Protein AF-A0A2N4YPS1-F1 (afdb_monomer)

Mean predicted aligned error: 13.09 Å

InterPro domains:
  IPR011050 Pectin lyase fold/virulence factor [SSF51126] (34-121)
  IPR012334 Pectin lyase fold [G3DSA:2.160.20.10] (29-138)

Secondary structure (DSSP, 8-state):
--HHHHHHHHHHHHHHHHHHHHHHHHHHSS-----S-SEE-GGGGT---EEEEE-HHHHHHHHHHHHHHTPEEEPPTT-EEEE-S-EEEES--EEE-TT-EEEESS--EEEET-TT-EEE--EEE-SS------EE----

Organism: Klebsiella variicola (NCBI:txid244366)

Structure (mmCIF, N/CA/C/O backbone):
data_AF-A0A2N4YPS1-F1
#
_entry.id   AF-A0A2N4YPS1-F1
#
loop_
_atom_site.group_PDB
_atom_site.id
_atom_site.type_symbol
_atom_site.label_atom_id
_atom_site.label_alt_id
_atom_site.label_comp_id
_atom_site.label_asym_id
_atom_site.label_entity_id
_atom_site.label_seq_id
_atom_site.pdbx_PDB_ins_code
_atom_site.Cartn_x
_atom_site.Cartn_y
_atom_site.Cartn_z
_atom_site.occupancy
_atom_site.B_iso_or_equiv
_atom_site.auth_seq_id
_atom_site.auth_comp_id
_atom_site.auth_asym_id
_atom_site.auth_atom_id
_atom_site.pdbx_PDB_model_num
ATOM 1 N N . MET A 1 1 ? -12.049 22.404 38.946 1.00 50.12 1 MET A N 1
ATOM 2 C CA . MET A 1 1 ? -11.776 21.922 37.573 1.00 50.12 1 MET A CA 1
ATOM 3 C C . MET A 1 1 ? -10.778 22.885 36.941 1.00 50.12 1 MET A C 1
ATOM 5 O O . MET A 1 1 ? -11.127 24.030 36.695 1.00 50.12 1 MET A O 1
ATOM 9 N N . ASP A 1 2 ? -9.522 22.456 36.838 1.00 50.22 2 ASP A N 1
ATOM 10 C CA . ASP A 1 2 ? -8.338 23.295 36.598 1.00 50.22 2 ASP A CA 1
ATOM 11 C C . ASP A 1 2 ? -8.340 23.952 35.198 1.00 50.22 2 ASP A C 1
ATOM 13 O O . ASP A 1 2 ? -8.538 23.270 34.187 1.00 50.22 2 ASP A O 1
ATOM 17 N N . LEU A 1 3 ? -8.125 25.274 35.137 1.00 48.88 3 LEU A N 1
ATOM 18 C CA . LEU A 1 3 ? -8.085 26.070 33.900 1.00 48.88 3 LEU A CA 1
ATOM 19 C C . LEU A 1 3 ? -7.074 25.507 32.886 1.00 48.88 3 LEU A C 1
ATOM 21 O O . LEU A 1 3 ? -7.326 25.558 31.681 1.00 48.88 3 LEU A O 1
ATOM 25 N N . LYS A 1 4 ? -5.972 24.910 33.360 1.00 46.72 4 LYS A N 1
ATOM 26 C CA . LYS A 1 4 ? -4.931 24.317 32.503 1.00 46.72 4 LYS A CA 1
ATOM 27 C C . LYS A 1 4 ? -5.445 23.138 31.673 1.00 46.72 4 LYS A C 1
ATOM 29 O O . LYS A 1 4 ? -5.113 23.031 30.495 1.00 46.72 4 LYS A O 1
ATOM 34 N N . LYS A 1 5 ? -6.332 22.305 32.234 1.00 44.62 5 LYS A N 1
ATOM 35 C CA . LYS A 1 5 ? -6.941 21.174 31.506 1.00 44.62 5 LYS A CA 1
ATOM 36 C C . LYS A 1 5 ? -7.867 21.647 30.381 1.00 44.62 5 LYS A C 1
ATOM 38 O O . LYS A 1 5 ? -7.902 21.033 29.321 1.00 44.62 5 LYS A O 1
ATOM 43 N N . ARG A 1 6 ? -8.570 22.772 30.570 1.00 48.38 6 ARG A N 1
ATOM 44 C CA . ARG A 1 6 ? -9.430 23.370 29.530 1.00 48.38 6 ARG A CA 1
ATOM 45 C C . ARG A 1 6 ? -8.625 23.963 28.370 1.00 48.38 6 ARG A C 1
ATOM 47 O O . ARG A 1 6 ? -9.078 23.884 27.233 1.00 48.38 6 ARG A O 1
ATOM 54 N N . PHE A 1 7 ? -7.448 24.530 28.640 1.00 45.34 7 PHE A N 1
ATOM 55 C CA . PHE A 1 7 ? -6.554 25.035 27.592 1.00 45.34 7 PHE A CA 1
ATOM 56 C C . PHE A 1 7 ? -5.936 23.906 26.761 1.00 45.34 7 PHE A C 1
ATOM 58 O O . PHE A 1 7 ? -5.925 23.999 25.536 1.00 45.34 7 PHE A O 1
ATOM 65 N N . LEU A 1 8 ? -5.507 22.816 27.406 1.00 46.41 8 LEU A N 1
ATOM 66 C CA . LEU A 1 8 ? -4.960 21.649 26.708 1.00 46.41 8 LEU A CA 1
ATOM 67 C C . LEU A 1 8 ? -6.003 20.967 25.811 1.00 46.41 8 LEU A C 1
ATOM 69 O O . LEU A 1 8 ? -5.695 20.662 24.663 1.00 46.41 8 LEU A O 1
ATOM 73 N N . LEU A 1 9 ? -7.254 20.818 26.271 1.00 45.53 9 LEU A N 1
ATOM 74 C CA . LEU A 1 9 ? -8.328 20.278 25.423 1.00 45.53 9 LEU A CA 1
ATOM 75 C C . LEU A 1 9 ? -8.628 21.167 24.208 1.00 45.53 9 LEU A C 1
ATOM 77 O O . LEU A 1 9 ? -8.875 20.651 23.121 1.00 45.53 9 LEU A O 1
ATOM 81 N N . LYS A 1 10 ? -8.595 22.496 24.368 1.00 43.78 10 LYS A N 1
ATOM 82 C CA . LYS A 1 10 ? -8.825 23.426 23.252 1.00 43.78 10 LYS A CA 1
ATOM 83 C C . LYS A 1 10 ? -7.698 23.387 22.221 1.00 43.78 10 LYS A C 1
ATOM 85 O O . LYS A 1 10 ? -7.986 23.442 21.032 1.00 43.78 10 LYS A O 1
ATOM 90 N N . ALA A 1 11 ? -6.445 23.264 22.660 1.00 44.22 11 ALA A N 1
ATOM 91 C CA . ALA A 1 11 ? -5.300 23.138 21.760 1.00 44.22 11 ALA A CA 1
ATOM 92 C C . ALA A 1 11 ? -5.319 21.808 20.986 1.00 44.22 11 ALA A C 1
ATOM 94 O O . ALA A 1 11 ? -5.060 21.797 19.784 1.00 44.22 11 ALA A O 1
ATOM 95 N N . LEU A 1 12 ? -5.699 20.705 21.644 1.00 41.88 12 LEU A N 1
ATOM 96 C CA . LEU A 1 12 ? -5.837 19.399 20.994 1.00 41.88 12 LEU A CA 1
ATOM 97 C C . LEU A 1 12 ? -6.964 19.403 19.949 1.00 41.88 12 LEU A C 1
ATOM 99 O O . LEU A 1 12 ? -6.768 18.954 18.822 1.00 41.88 12 LEU A O 1
ATOM 103 N N . ALA A 1 13 ? -8.122 19.970 20.302 1.00 48.22 13 ALA A N 1
ATOM 104 C CA . ALA A 1 13 ? -9.257 20.093 19.391 1.00 48.22 13 ALA A CA 1
ATOM 105 C C . ALA A 1 13 ? -8.947 21.016 18.202 1.00 48.22 13 ALA A C 1
ATOM 107 O O . ALA A 1 13 ? -9.330 20.712 17.077 1.00 48.22 13 ALA A O 1
ATOM 108 N N . ALA A 1 14 ? -8.210 22.110 18.421 1.00 46.12 14 ALA A N 1
ATOM 109 C CA . ALA A 1 14 ? -7.786 23.001 17.345 1.00 46.12 14 ALA A CA 1
ATOM 110 C C . ALA A 1 14 ? -6.846 22.298 16.350 1.00 46.12 14 ALA A C 1
ATOM 112 O O . ALA A 1 14 ? -7.042 22.436 15.147 1.00 46.12 14 ALA A O 1
ATOM 113 N N . ASN A 1 15 ? -5.893 21.487 16.823 1.00 44.66 15 ASN A N 1
ATOM 114 C CA . ASN A 1 15 ? -5.037 20.683 15.939 1.00 44.66 15 ASN A CA 1
ATOM 115 C C . ASN A 1 15 ? -5.832 19.642 15.136 1.00 44.66 15 ASN A C 1
ATOM 117 O O . ASN A 1 15 ? -5.543 19.423 13.960 1.00 44.66 15 ASN A O 1
ATOM 121 N N . LEU A 1 16 ? -6.854 19.033 15.743 1.00 41.84 16 LEU A N 1
ATOM 122 C CA . LEU A 1 16 ? -7.710 18.062 15.063 1.00 41.84 16 LEU A CA 1
ATOM 123 C C . LEU A 1 16 ? -8.549 18.721 13.950 1.00 41.84 16 LEU A C 1
ATOM 125 O O . LEU A 1 16 ? -8.630 18.198 12.843 1.00 41.84 16 LEU A O 1
ATOM 129 N N . ILE A 1 17 ? -9.098 19.912 14.210 1.00 50.69 17 ILE A N 1
ATOM 130 C CA . ILE A 1 17 ? -9.902 20.677 13.239 1.00 50.69 17 ILE A CA 1
ATOM 131 C C . ILE A 1 17 ? -9.034 21.213 12.090 1.00 50.69 17 ILE A C 1
ATOM 133 O O . ILE A 1 17 ? -9.461 21.217 10.934 1.00 50.69 17 ILE A O 1
ATOM 137 N N . VAL A 1 18 ? -7.802 21.645 12.384 1.00 46.41 18 VAL A N 1
ATOM 138 C CA . VAL A 1 18 ? -6.850 22.105 11.360 1.00 46.41 18 VAL A CA 1
ATOM 139 C C . VAL A 1 18 ? -6.461 20.957 10.426 1.00 46.41 18 VAL A C 1
ATOM 141 O O . VAL A 1 18 ? -6.378 21.181 9.220 1.00 46.41 18 VAL A O 1
ATOM 144 N N . SER A 1 19 ? -6.318 19.731 10.946 1.00 53.62 19 SER A N 1
ATOM 145 C CA . SER A 1 19 ? -6.095 18.532 10.128 1.00 53.62 19 SER A CA 1
ATOM 146 C C . SER A 1 19 ? -7.243 18.299 9.144 1.00 53.62 19 SER A C 1
ATOM 148 O O . SER A 1 19 ? -6.998 18.192 7.947 1.00 53.62 19 SER A O 1
ATOM 150 N N . GLU A 1 20 ? -8.501 18.323 9.600 1.00 47.56 20 GLU A N 1
ATOM 151 C CA . GLU A 1 20 ? -9.662 18.107 8.722 1.00 47.56 20 GLU A CA 1
ATOM 152 C C . GLU A 1 20 ? -9.803 19.170 7.625 1.00 47.56 20 GLU A C 1
ATOM 154 O O . GLU A 1 20 ? -10.141 18.843 6.486 1.00 47.56 20 GLU A O 1
ATOM 159 N N . ALA A 1 21 ? -9.559 20.444 7.944 1.00 49.22 21 ALA A N 1
ATOM 160 C CA . ALA A 1 21 ? -9.675 21.537 6.980 1.00 49.22 21 ALA A CA 1
ATOM 161 C C . ALA A 1 21 ? -8.553 21.508 5.927 1.00 49.22 21 ALA A C 1
ATOM 163 O O . ALA A 1 21 ? -8.819 21.695 4.738 1.00 49.22 21 ALA A O 1
ATOM 164 N N . LEU A 1 22 ? -7.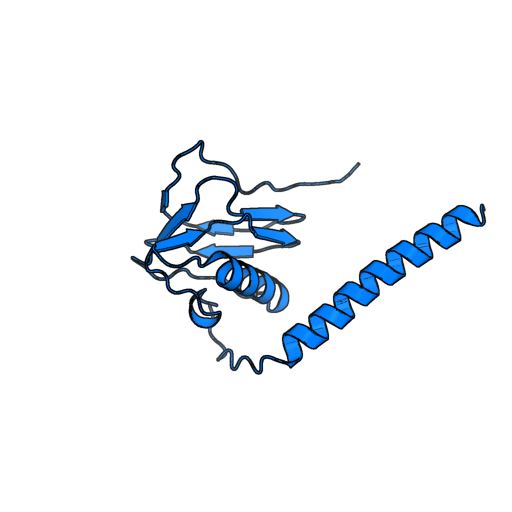313 21.215 6.340 1.00 49.88 22 LEU A N 1
ATOM 165 C CA . LEU A 1 22 ? -6.202 20.968 5.415 1.00 49.88 22 LEU A CA 1
ATOM 166 C C . LEU A 1 22 ? -6.468 19.739 4.540 1.00 49.88 22 LEU A C 1
ATOM 168 O O . LEU A 1 22 ? -6.207 19.789 3.340 1.00 49.88 22 LEU A O 1
ATOM 172 N N . PHE A 1 23 ? -7.051 18.678 5.105 1.00 49.34 23 PHE A N 1
ATOM 173 C CA . PHE A 1 23 ? -7.400 17.470 4.360 1.00 49.34 23 PHE A CA 1
ATOM 174 C C . PHE A 1 23 ? -8.492 17.732 3.320 1.00 49.34 23 PHE A C 1
ATOM 176 O O . PHE A 1 23 ? -8.359 17.321 2.172 1.00 49.34 23 PHE A O 1
ATOM 183 N N . LYS A 1 24 ? -9.545 18.477 3.681 1.00 44.09 24 LYS A N 1
ATOM 184 C CA . LYS A 1 24 ? -10.606 18.872 2.741 1.00 44.09 24 LYS A CA 1
ATOM 185 C C . LYS A 1 24 ? -10.062 19.718 1.590 1.00 44.09 24 LYS A C 1
ATOM 187 O O . LYS A 1 24 ? -10.438 19.477 0.450 1.00 44.09 24 LYS A O 1
ATOM 192 N N . ASN A 1 25 ? -9.143 20.644 1.862 1.00 43.56 25 ASN A N 1
ATOM 193 C CA . ASN A 1 25 ? -8.531 21.474 0.819 1.00 43.56 25 ASN A CA 1
ATOM 194 C C . ASN A 1 25 ? -7.553 20.697 -0.082 1.00 43.56 25 ASN A C 1
ATOM 196 O O . ASN A 1 25 ? -7.473 20.995 -1.275 1.00 43.56 25 ASN A O 1
ATOM 200 N N . LEU A 1 26 ? -6.862 19.677 0.445 1.00 44.44 26 LEU A N 1
ATOM 201 C CA . LEU A 1 26 ? -6.065 18.755 -0.374 1.00 44.44 26 LEU A CA 1
ATOM 202 C C . LEU A 1 26 ? -6.955 17.906 -1.292 1.00 44.44 26 LEU A C 1
ATOM 204 O O . LEU A 1 26 ? -6.651 17.754 -2.471 1.00 44.44 26 LEU A O 1
ATOM 208 N N . VAL A 1 27 ? -8.072 17.398 -0.765 1.00 44.50 27 VAL A N 1
ATOM 209 C CA . VAL A 1 27 ? -9.027 16.559 -1.508 1.00 44.50 27 VAL A CA 1
ATOM 210 C C . VAL A 1 27 ? -9.774 17.354 -2.586 1.00 44.50 27 VAL A C 1
ATOM 212 O O . VAL A 1 27 ? -10.131 16.788 -3.611 1.00 44.50 27 VAL A O 1
ATOM 215 N N . TRP A 1 28 ? -9.982 18.662 -2.405 1.00 37.03 28 TRP A N 1
ATOM 216 C CA . TRP A 1 28 ? -10.720 19.488 -3.371 1.00 37.03 28 TRP A CA 1
ATOM 217 C C . TRP A 1 28 ? -9.861 20.051 -4.514 1.00 37.03 28 TRP A C 1
ATOM 219 O O . TRP A 1 28 ? -10.399 20.418 -5.552 1.00 37.03 28 TRP A O 1
ATOM 229 N N . SER A 1 29 ? -8.530 20.080 -4.367 1.00 38.88 29 SER A N 1
ATOM 230 C CA . SER A 1 29 ? -7.617 20.503 -5.450 1.00 38.88 29 SER A CA 1
ATOM 231 C C . SER A 1 29 ? -7.292 19.392 -6.452 1.00 38.88 29 SER A C 1
ATOM 233 O O . SER A 1 29 ? -6.635 19.643 -7.460 1.00 38.88 29 SER A O 1
ATOM 235 N N . ALA A 1 30 ? -7.748 18.169 -6.195 1.00 42.62 30 ALA A N 1
ATOM 236 C CA . ALA A 1 30 ? -7.655 17.072 -7.136 1.00 42.62 30 ALA A CA 1
ATOM 237 C C . ALA A 1 30 ? -9.081 16.615 -7.452 1.00 42.62 30 ALA A C 1
ATOM 239 O O . ALA A 1 30 ? -9.655 15.819 -6.714 1.00 42.62 30 ALA A O 1
ATOM 240 N N . GLU A 1 31 ? -9.670 17.139 -8.532 1.00 37.16 31 GLU A N 1
ATOM 241 C CA . GLU A 1 31 ? -10.861 16.560 -9.168 1.00 37.16 31 GLU A CA 1
ATOM 242 C C . GLU A 1 31 ? -10.510 15.151 -9.669 1.00 37.16 31 GLU A C 1
ATOM 244 O O . GLU A 1 31 ? -10.251 14.893 -10.843 1.00 37.16 31 GLU A O 1
ATOM 249 N N . PHE A 1 32 ? -10.435 14.222 -8.725 1.00 43.34 32 PHE A N 1
ATOM 250 C CA . PHE A 1 32 ? -10.258 12.810 -8.957 1.00 43.34 32 PHE A CA 1
ATOM 251 C C . PHE A 1 32 ? -11.597 12.289 -9.466 1.00 43.34 32 PHE A C 1
ATOM 253 O O . PHE A 1 32 ? -12.509 11.995 -8.692 1.00 43.34 32 PHE A O 1
ATOM 260 N N . SER A 1 33 ? -11.731 12.192 -10.788 1.00 39.00 33 SER A N 1
ATOM 261 C CA . SER A 1 33 ? -12.775 11.387 -11.419 1.00 39.00 33 SER A CA 1
ATOM 262 C C . SER A 1 33 ? -12.469 9.912 -11.146 1.00 39.00 33 SER A C 1
ATOM 264 O O . SER A 1 33 ? -11.966 9.179 -11.994 1.00 39.00 33 SER A O 1
ATOM 266 N N . VAL A 1 34 ? -12.702 9.476 -9.909 1.00 50.69 34 VAL A N 1
ATOM 267 C CA . VAL A 1 34 ? -12.755 8.054 -9.591 1.00 50.69 34 VAL A CA 1
ATOM 268 C C . VAL A 1 34 ? -14.100 7.586 -10.127 1.00 50.69 34 VAL A C 1
ATOM 270 O O . VAL A 1 34 ? -15.125 7.744 -9.466 1.00 50.69 34 VAL A O 1
ATOM 273 N N . GLU A 1 35 ? -14.110 7.067 -11.358 1.00 47.56 35 GLU A N 1
ATOM 274 C CA . GLU A 1 35 ? -15.209 6.231 -11.857 1.00 47.56 35 GLU A CA 1
ATOM 275 C C . GLU A 1 35 ? -15.656 5.285 -10.734 1.00 47.56 35 GLU A C 1
ATOM 277 O O . GLU A 1 35 ? -14.799 4.796 -9.995 1.00 47.56 35 GLU A O 1
ATOM 282 N N . ASP A 1 36 ? -16.961 5.019 -10.583 1.00 52.53 36 ASP A N 1
ATOM 283 C CA . ASP A 1 36 ? -17.502 4.170 -9.509 1.00 52.53 36 ASP A CA 1
ATOM 284 C C . ASP A 1 36 ? -17.093 2.696 -9.689 1.00 52.53 36 ASP A C 1
ATOM 286 O O . ASP A 1 36 ? -17.866 1.806 -10.037 1.00 52.53 36 ASP A O 1
ATOM 290 N N . ARG A 1 37 ? -15.806 2.439 -9.488 1.00 60.69 37 ARG A N 1
ATOM 291 C CA . ARG A 1 37 ? -15.165 1.143 -9.546 1.00 60.69 37 ARG A CA 1
ATOM 292 C C . ARG A 1 37 ? -15.315 0.497 -8.176 1.00 60.69 37 ARG A C 1
ATOM 294 O O . ARG A 1 37 ? -15.317 1.141 -7.120 1.00 60.69 37 ARG A O 1
ATOM 301 N N . THR A 1 38 ? -15.431 -0.825 -8.181 1.00 78.81 38 THR A N 1
ATOM 302 C CA . THR A 1 38 ? -15.457 -1.634 -6.954 1.00 78.81 38 THR A CA 1
ATOM 303 C C . THR A 1 38 ? -14.125 -1.559 -6.192 1.00 78.81 38 THR A C 1
ATOM 305 O O . THR A 1 38 ? -14.095 -1.787 -4.981 1.00 78.81 38 THR A O 1
ATOM 308 N N . TYR A 1 39 ? -13.039 -1.214 -6.892 1.00 88.00 39 TYR A N 1
ATOM 309 C CA . TYR A 1 39 ? -11.678 -1.157 -6.371 1.00 88.00 39 TYR A CA 1
ATOM 310 C C . TYR A 1 39 ? -10.989 0.155 -6.740 1.00 88.00 39 TYR A C 1
ATOM 312 O O . TYR A 1 39 ? -11.202 0.673 -7.835 1.00 88.00 39 TYR A O 1
ATOM 320 N N . LEU A 1 40 ? -10.124 0.621 -5.842 1.00 93.62 40 LEU A N 1
ATOM 321 C CA . LEU A 1 40 ? -9.106 1.633 -6.109 1.00 93.62 40 LEU A CA 1
ATOM 322 C C . LEU A 1 40 ? -7.784 0.946 -6.454 1.00 93.62 40 LEU A C 1
ATOM 324 O O . LEU A 1 40 ? -7.435 -0.059 -5.823 1.00 93.62 40 LEU A O 1
ATOM 328 N N . TYR A 1 41 ? -7.044 1.498 -7.409 1.00 94.19 41 TYR A N 1
ATOM 329 C CA . TYR A 1 41 ? -5.713 1.022 -7.776 1.00 94.19 41 TYR A CA 1
ATOM 330 C C . TYR A 1 41 ? -4.661 2.073 -7.407 1.00 94.19 41 TYR A C 1
ATOM 332 O O . TYR A 1 41 ? -4.918 3.262 -7.591 1.00 94.19 41 TYR A O 1
ATOM 340 N N . PRO A 1 42 ? -3.468 1.691 -6.915 1.00 95.00 42 PRO A N 1
ATOM 341 C CA . PRO A 1 42 ? -2.3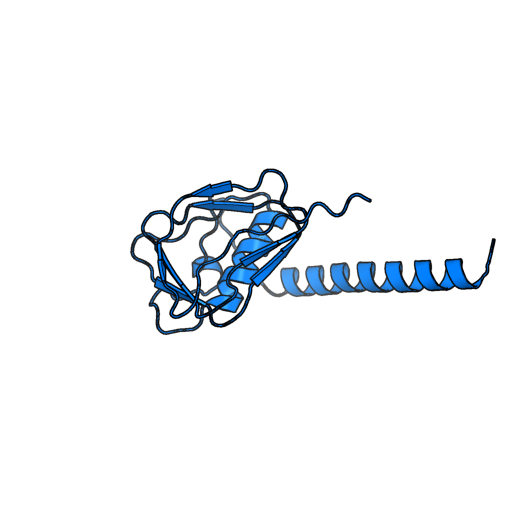87 2.646 -6.650 1.00 95.00 42 PRO A CA 1
ATOM 342 C C . PRO A 1 42 ? -2.030 3.531 -7.856 1.00 95.00 42 PRO A C 1
ATOM 344 O O . PRO A 1 42 ? -1.641 4.686 -7.696 1.00 95.00 42 PRO A O 1
ATOM 347 N N . GLU A 1 43 ? -2.174 3.003 -9.070 1.00 94.50 43 GLU A N 1
ATOM 348 C CA . GLU A 1 43 ? -1.919 3.701 -10.331 1.00 94.50 43 GLU A CA 1
ATOM 349 C C . GLU A 1 43 ? -2.872 4.869 -10.571 1.00 94.50 43 GLU A C 1
ATOM 351 O O . GLU A 1 43 ? -2.453 5.861 -11.166 1.00 94.50 43 GLU A O 1
ATOM 356 N N . ASP A 1 44 ? -4.111 4.787 -10.070 1.00 91.81 44 ASP A N 1
ATOM 357 C CA . ASP A 1 44 ? -5.055 5.906 -10.130 1.00 91.81 44 ASP A CA 1
ATOM 358 C C . ASP A 1 44 ? -4.454 7.125 -9.394 1.00 91.81 44 ASP A C 1
ATOM 360 O O . ASP A 1 44 ? -4.670 8.260 -9.798 1.00 91.81 44 ASP A O 1
ATOM 364 N N . PHE A 1 45 ? -3.598 6.887 -8.391 1.00 93.44 45 PHE A N 1
ATOM 365 C CA . PHE A 1 45 ? -2.902 7.889 -7.572 1.00 93.44 45 PHE A CA 1
ATOM 366 C C . PHE A 1 45 ? -1.477 8.196 -8.049 1.00 93.44 45 PHE A C 1
ATOM 368 O O . PHE A 1 45 ? -0.711 8.870 -7.362 1.00 93.44 45 PHE A O 1
ATOM 375 N N . GLY A 1 46 ? -1.101 7.720 -9.238 1.00 93.00 46 GLY A N 1
ATOM 376 C CA . GLY A 1 46 ? 0.180 8.030 -9.870 1.00 93.00 46 GLY A CA 1
ATOM 377 C C . GLY A 1 46 ? 1.306 7.031 -9.606 1.00 93.00 46 GLY A C 1
ATOM 378 O O . GLY A 1 46 ? 2.423 7.271 -10.084 1.00 93.00 46 GLY A O 1
ATOM 379 N N . ALA A 1 47 ? 1.035 5.911 -8.921 1.00 94.81 47 ALA A N 1
ATOM 380 C CA . ALA A 1 47 ? 2.010 4.834 -8.765 1.00 94.81 47 ALA A CA 1
ATOM 381 C C . ALA A 1 47 ? 2.430 4.288 -10.137 1.00 94.81 47 ALA A C 1
ATOM 383 O O . ALA A 1 47 ? 1.627 4.170 -11.065 1.00 94.81 47 ALA A O 1
ATOM 384 N N . LYS A 1 48 ? 3.712 3.964 -10.278 1.00 96.50 48 LYS A N 1
ATOM 385 C CA . LYS A 1 48 ? 4.309 3.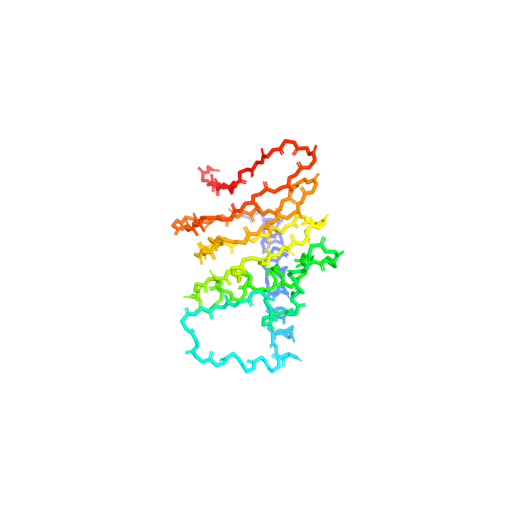453 -11.512 1.00 96.50 48 LYS A CA 1
ATOM 386 C C . LYS A 1 48 ? 4.346 1.936 -11.542 1.00 96.50 48 LYS A C 1
ATOM 388 O O . LYS A 1 48 ? 4.266 1.372 -12.631 1.00 96.50 48 LYS A O 1
ATOM 393 N N . GLY A 1 49 ? 4.503 1.277 -10.392 1.00 94.88 49 GLY A N 1
ATOM 394 C CA . GLY A 1 49 ? 4.461 -0.184 -10.312 1.00 94.88 49 GLY A CA 1
ATOM 395 C C . GLY A 1 49 ? 5.570 -0.870 -11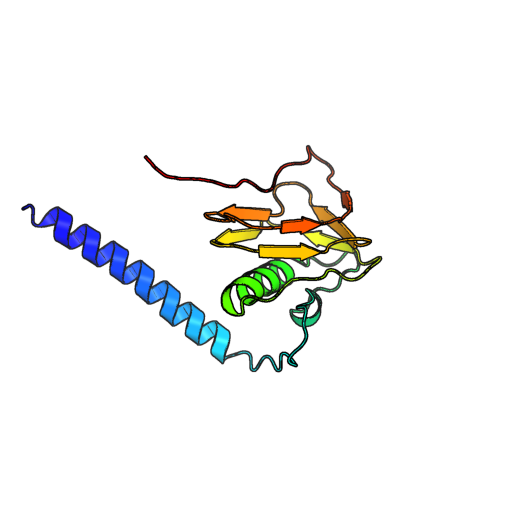.121 1.00 94.88 49 GLY A C 1
ATOM 396 O O . GLY A 1 49 ? 5.400 -2.003 -11.575 1.00 94.88 49 GLY A O 1
ATOM 397 N N . ASN A 1 50 ? 6.707 -0.196 -11.325 1.00 95.94 50 ASN A N 1
ATOM 398 C CA . ASN A 1 50 ? 7.834 -0.688 -12.127 1.00 95.94 50 ASN A CA 1
ATOM 399 C C . ASN A 1 50 ? 9.036 -1.182 -11.296 1.00 95.94 50 ASN A C 1
ATOM 401 O O . ASN A 1 50 ? 9.973 -1.759 -11.845 1.00 95.94 50 ASN A O 1
ATOM 405 N N . GLY A 1 51 ? 9.015 -0.978 -9.979 1.00 91.94 51 GLY A N 1
ATOM 406 C CA . GLY A 1 51 ? 10.033 -1.408 -9.022 1.00 91.94 51 GLY A CA 1
ATOM 407 C C . GLY A 1 51 ? 11.276 -0.522 -8.990 1.00 91.94 51 GLY A C 1
ATOM 408 O O . GLY A 1 51 ? 12.254 -0.889 -8.343 1.00 91.94 51 GLY A O 1
ATOM 409 N N . LEU A 1 52 ? 11.247 0.612 -9.694 1.00 92.81 52 LEU A N 1
ATOM 410 C CA . LEU A 1 52 ? 12.367 1.543 -9.851 1.00 92.81 52 LEU A CA 1
ATOM 411 C C . LEU A 1 52 ? 12.031 2.932 -9.306 1.00 92.81 52 LEU A C 1
ATOM 413 O O . LEU A 1 52 ? 12.854 3.554 -8.634 1.00 92.81 52 LEU A O 1
ATOM 417 N N . ILE A 1 53 ? 10.829 3.420 -9.615 1.00 94.06 53 ILE A N 1
ATOM 418 C CA . ILE A 1 53 ? 10.330 4.716 -9.159 1.00 94.06 53 ILE A CA 1
ATOM 419 C C . ILE A 1 53 ? 9.661 4.528 -7.801 1.00 94.06 53 ILE A C 1
ATOM 421 O O . ILE A 1 53 ? 8.981 3.533 -7.578 1.00 94.06 53 ILE A O 1
ATOM 425 N N . ASP A 1 54 ? 9.902 5.472 -6.892 1.00 93.81 54 ASP A N 1
ATOM 426 C CA . ASP A 1 54 ? 9.315 5.449 -5.555 1.00 93.81 54 ASP A CA 1
ATOM 427 C C . ASP A 1 54 ? 7.807 5.731 -5.621 1.00 93.81 54 ASP A C 1
ATOM 429 O O . ASP A 1 54 ? 7.383 6.818 -6.010 1.00 93.81 54 ASP A O 1
ATOM 433 N N . ASP A 1 55 ? 7.019 4.739 -5.219 1.00 95.56 55 ASP A N 1
ATOM 434 C CA . ASP A 1 55 ? 5.558 4.729 -5.227 1.00 95.56 55 ASP A CA 1
ATOM 435 C C . ASP A 1 55 ? 4.965 5.060 -3.846 1.00 95.56 55 ASP A C 1
ATOM 437 O O . ASP A 1 55 ? 3.746 5.021 -3.674 1.00 95.56 55 ASP A O 1
ATOM 441 N N . SER A 1 56 ? 5.804 5.392 -2.853 1.00 92.06 56 SER A N 1
ATOM 442 C CA . SER A 1 56 ? 5.376 5.588 -1.456 1.00 92.06 56 SER A CA 1
ATOM 443 C C . SER A 1 56 ? 4.221 6.587 -1.312 1.00 92.06 56 SER A C 1
ATOM 445 O O . SER A 1 56 ? 3.247 6.300 -0.620 1.00 92.06 56 SER A O 1
ATOM 447 N N . ALA A 1 57 ? 4.302 7.744 -1.980 1.00 92.31 57 ALA A N 1
ATOM 448 C CA . ALA A 1 57 ? 3.284 8.794 -1.877 1.00 92.31 57 ALA A CA 1
ATOM 449 C C . ALA A 1 57 ? 1.945 8.366 -2.503 1.00 92.31 57 ALA A C 1
ATOM 451 O O . ALA A 1 57 ? 0.908 8.436 -1.849 1.00 92.31 57 ALA A O 1
ATOM 452 N N . ALA A 1 58 ? 1.987 7.831 -3.726 1.00 94.19 58 ALA A N 1
ATOM 453 C CA . ALA A 1 58 ? 0.799 7.362 -4.434 1.00 94.19 58 ALA A CA 1
ATOM 454 C C . ALA A 1 58 ? 0.078 6.234 -3.677 1.00 94.19 58 ALA A C 1
ATOM 456 O O . ALA A 1 58 ? -1.148 6.222 -3.575 1.00 94.19 58 ALA A O 1
ATOM 457 N N . LEU A 1 59 ? 0.836 5.300 -3.094 1.00 93.38 59 LEU A N 1
ATOM 458 C CA . LEU A 1 59 ? 0.276 4.233 -2.267 1.00 93.38 59 LEU A CA 1
ATOM 459 C C . LEU A 1 59 ? -0.361 4.763 -0.983 1.00 93.38 59 LEU A C 1
ATOM 461 O O . LEU A 1 59 ? -1.441 4.304 -0.609 1.00 93.38 59 LEU A O 1
ATOM 465 N N . ALA A 1 60 ? 0.274 5.733 -0.322 1.00 91.81 60 ALA A N 1
ATOM 466 C CA . ALA A 1 60 ? -0.281 6.353 0.874 1.00 91.81 60 ALA A CA 1
ATOM 467 C C . ALA A 1 60 ? -1.616 7.049 0.575 1.00 91.81 60 ALA A C 1
ATOM 469 O O . ALA A 1 60 ? -2.582 6.875 1.319 1.00 91.81 60 ALA A O 1
ATOM 470 N N . ASP A 1 61 ? -1.697 7.780 -0.534 1.00 91.62 61 ASP A N 1
ATOM 471 C CA . ASP A 1 61 ? -2.916 8.484 -0.932 1.00 91.62 61 ASP A CA 1
ATOM 472 C C . ASP A 1 61 ? -4.023 7.511 -1.346 1.00 91.62 61 ASP A C 1
ATOM 474 O O . ASP A 1 61 ? -5.157 7.645 -0.883 1.00 91.62 61 ASP A O 1
ATOM 478 N N . CYS A 1 62 ? -3.684 6.456 -2.094 1.00 94.12 62 CYS A N 1
ATOM 479 C CA . CYS A 1 62 ? -4.612 5.379 -2.442 1.00 94.12 62 CYS A CA 1
ATOM 480 C C . CYS A 1 62 ? -5.251 4.746 -1.196 1.00 94.12 62 CYS A C 1
ATOM 482 O O . CYS A 1 62 ? -6.475 4.609 -1.104 1.00 94.12 62 CYS A O 1
ATOM 484 N N . LEU A 1 63 ? -4.433 4.404 -0.196 1.00 91.38 63 LEU A N 1
ATOM 485 C CA . LEU A 1 63 ? -4.901 3.796 1.050 1.00 91.38 63 LEU A CA 1
ATOM 486 C C . LEU A 1 63 ? -5.768 4.764 1.867 1.00 91.38 63 LEU A C 1
ATOM 488 O O . LEU A 1 63 ? -6.831 4.366 2.346 1.00 91.38 63 LEU A O 1
ATOM 492 N N . ARG A 1 64 ? -5.381 6.040 1.980 1.00 90.38 64 ARG A N 1
ATOM 493 C CA . ARG A 1 64 ? -6.178 7.063 2.685 1.00 90.38 64 ARG A CA 1
ATOM 494 C C . ARG A 1 64 ? -7.539 7.278 2.030 1.00 90.38 64 ARG A C 1
ATOM 496 O O . ARG A 1 64 ? -8.555 7.303 2.722 1.00 90.38 64 ARG A O 1
ATOM 503 N N . VAL A 1 65 ? -7.582 7.376 0.704 1.00 89.38 65 VAL A N 1
ATOM 504 C CA . VAL A 1 65 ? -8.842 7.533 -0.034 1.00 89.38 65 VAL A CA 1
ATOM 505 C C . VAL A 1 65 ? -9.709 6.280 0.081 1.00 89.38 65 VAL A C 1
ATOM 507 O O . VAL A 1 65 ? -10.927 6.396 0.220 1.00 89.38 65 VAL A O 1
ATOM 510 N N . SER A 1 66 ? -9.108 5.087 0.136 1.00 90.44 66 SER A N 1
ATOM 511 C CA . SER A 1 66 ? -9.853 3.843 0.366 1.00 90.44 66 SER A CA 1
ATOM 512 C C . SER A 1 66 ? -10.617 3.842 1.692 1.00 90.44 66 SER A C 1
ATOM 514 O O . SER A 1 66 ? -11.774 3.422 1.723 1.00 90.44 66 SER A O 1
ATOM 516 N N . ILE A 1 67 ? -10.019 4.395 2.754 1.00 86.62 67 ILE A N 1
ATOM 517 C CA . ILE A 1 67 ? -10.654 4.542 4.069 1.00 86.62 67 ILE A CA 1
ATOM 518 C C . ILE A 1 67 ? -11.815 5.536 3.979 1.00 86.62 67 ILE A C 1
ATOM 520 O O . ILE A 1 67 ? -12.935 5.216 4.381 1.00 86.62 67 ILE A O 1
ATOM 524 N N . LEU A 1 68 ? -11.572 6.717 3.401 1.00 86.50 68 LEU A N 1
ATOM 525 C CA . LEU A 1 68 ? -12.579 7.777 3.277 1.00 86.50 68 LEU A CA 1
ATOM 526 C C . LEU A 1 68 ? -13.802 7.330 2.473 1.00 86.50 68 LEU A C 1
ATOM 528 O O . LEU A 1 68 ? -14.940 7.587 2.864 1.00 86.50 68 LEU A O 1
ATOM 532 N N . MET A 1 69 ? -13.570 6.633 1.363 1.00 87.06 69 MET A N 1
ATOM 533 C CA . MET A 1 69 ? -14.625 6.176 0.459 1.00 87.06 69 MET A CA 1
ATOM 534 C C . MET A 1 69 ? -15.169 4.789 0.818 1.00 87.06 69 MET A C 1
ATOM 536 O O . MET A 1 69 ? -16.088 4.306 0.157 1.00 87.06 69 MET A O 1
ATOM 540 N N . LYS A 1 70 ? -14.606 4.128 1.839 1.00 86.75 70 LYS A N 1
ATOM 541 C CA . LYS A 1 70 ? -14.906 2.735 2.216 1.00 86.75 70 LYS A CA 1
ATOM 542 C C . LYS A 1 70 ? -14.774 1.762 1.035 1.00 86.75 70 LYS A C 1
ATOM 544 O O . LYS A 1 70 ? -15.572 0.835 0.877 1.00 86.75 70 LYS A O 1
ATOM 549 N N . LYS A 1 71 ? -13.771 1.983 0.184 1.00 89.44 71 LYS A N 1
ATOM 550 C CA . LYS A 1 71 ? -13.483 1.172 -1.008 1.00 89.44 71 LYS A CA 1
ATOM 551 C C . LYS A 1 71 ? -12.370 0.166 -0.717 1.00 89.44 71 LYS A C 1
ATOM 553 O O . LYS A 1 71 ? -11.561 0.347 0.187 1.00 89.44 71 LYS A O 1
ATOM 558 N N . LYS A 1 72 ? -12.328 -0.914 -1.499 1.00 90.94 72 LYS A N 1
ATOM 559 C CA . LYS A 1 72 ? -11.237 -1.897 -1.446 1.00 90.94 72 LYS A CA 1
ATOM 560 C C . LYS A 1 72 ? -10.089 -1.436 -2.344 1.00 90.94 72 LYS A C 1
ATOM 562 O O . LYS A 1 72 ? -10.342 -0.875 -3.405 1.00 90.94 72 LYS A O 1
ATOM 567 N N . VAL A 1 73 ? -8.851 -1.724 -1.964 1.00 92.69 73 VAL A N 1
ATOM 568 C CA . VAL A 1 73 ? -7.667 -1.477 -2.799 1.00 92.69 73 VAL A CA 1
ATOM 569 C C . VAL A 1 73 ? -7.260 -2.766 -3.500 1.00 92.69 73 VAL A C 1
ATOM 571 O O . VAL A 1 73 ? -7.238 -3.835 -2.883 1.00 92.69 73 VAL A O 1
ATOM 574 N N . ARG A 1 74 ? -6.919 -2.680 -4.785 1.00 93.62 74 ARG A N 1
ATOM 575 C CA . ARG A 1 74 ? -6.346 -3.788 -5.550 1.00 93.62 74 ARG A CA 1
ATOM 576 C C . ARG A 1 74 ? -5.026 -3.360 -6.175 1.00 93.62 74 ARG A C 1
ATOM 578 O O . ARG A 1 74 ? -4.971 -2.363 -6.881 1.00 93.62 74 ARG A O 1
ATOM 585 N N . PHE A 1 75 ? -3.975 -4.135 -5.942 1.00 92.69 75 PHE A N 1
ATOM 586 C CA . PHE A 1 75 ? -2.700 -3.940 -6.623 1.00 92.69 75 PHE A CA 1
ATOM 587 C C . PHE A 1 75 ? -2.747 -4.689 -7.950 1.00 92.69 75 PHE A C 1
ATOM 589 O O . PHE A 1 75 ? -3.346 -5.767 -8.052 1.00 92.69 75 PHE A O 1
ATOM 596 N N . LYS A 1 76 ? -2.120 -4.121 -8.976 1.00 93.88 76 LYS A N 1
ATOM 597 C CA . LYS A 1 76 ? -2.076 -4.742 -10.294 1.00 93.88 76 LYS A CA 1
ATOM 598 C C . LYS A 1 76 ? -1.164 -5.971 -10.273 1.00 93.88 76 LYS A C 1
ATOM 600 O O . LYS A 1 76 ? -0.056 -5.940 -9.741 1.00 93.88 76 LYS A O 1
ATOM 605 N N . GLU A 1 77 ? -1.622 -7.060 -10.879 1.00 90.81 77 GLU A N 1
ATOM 606 C CA . GLU A 1 77 ? -0.827 -8.283 -11.003 1.00 90.81 77 GLU A CA 1
ATOM 607 C C . GLU A 1 77 ? 0.469 -8.013 -11.784 1.00 90.81 77 GLU A C 1
ATOM 609 O O . GLU A 1 77 ? 0.489 -7.256 -12.756 1.00 90.81 77 GLU A O 1
ATOM 614 N N . SER A 1 78 ? 1.565 -8.637 -11.353 1.00 91.75 78 SER A N 1
ATOM 615 C CA . SER A 1 78 ? 2.934 -8.451 -11.857 1.00 91.75 78 SER A CA 1
ATOM 616 C C . SER A 1 78 ? 3.555 -7.063 -11.644 1.00 91.75 78 SER A C 1
ATOM 618 O O . SER A 1 78 ? 4.730 -6.880 -11.975 1.00 91.75 78 SER A O 1
ATOM 620 N N . ALA A 1 79 ? 2.828 -6.097 -11.072 1.00 94.44 79 ALA A N 1
ATOM 621 C CA . ALA A 1 79 ? 3.395 -4.797 -10.730 1.00 94.44 79 ALA A CA 1
ATOM 622 C C . ALA A 1 79 ? 4.397 -4.920 -9.576 1.00 94.44 79 ALA A C 1
ATOM 624 O O . ALA A 1 79 ? 4.284 -5.784 -8.700 1.00 94.44 79 ALA A O 1
ATOM 625 N N . LYS A 1 80 ? 5.400 -4.045 -9.585 1.00 95.06 80 LYS A N 1
ATOM 626 C CA . LYS A 1 80 ? 6.447 -3.956 -8.567 1.00 95.06 80 LYS A CA 1
ATOM 627 C C . LYS A 1 80 ? 6.413 -2.555 -7.976 1.00 95.06 80 LYS A C 1
ATOM 629 O O . LYS A 1 80 ? 6.793 -1.614 -8.652 1.00 95.06 80 LYS A O 1
ATOM 634 N N . TYR A 1 81 ? 5.986 -2.393 -6.737 1.00 93.88 81 TYR A N 1
ATOM 635 C CA . TYR A 1 81 ? 5.927 -1.075 -6.109 1.00 93.88 81 TYR A CA 1
ATOM 636 C C . TYR A 1 81 ? 7.147 -0.882 -5.229 1.00 93.88 81 TYR A C 1
ATOM 638 O O . TYR A 1 81 ? 7.380 -1.682 -4.325 1.00 93.88 81 TYR A O 1
ATOM 646 N N . LEU A 1 82 ? 7.953 0.139 -5.511 1.00 92.56 82 LEU A N 1
ATOM 647 C CA . LEU A 1 82 ? 9.090 0.483 -4.663 1.00 92.56 82 LEU A CA 1
ATOM 648 C C . LEU A 1 82 ? 8.636 1.488 -3.609 1.00 92.56 82 LEU A C 1
ATOM 650 O O . LEU A 1 82 ? 8.193 2.575 -3.949 1.00 92.56 82 LEU A O 1
ATOM 654 N N . CYS A 1 83 ? 8.788 1.145 -2.337 1.00 90.12 83 CYS A N 1
ATOM 655 C CA . CYS A 1 83 ? 8.404 1.982 -1.210 1.00 90.12 83 CYS A CA 1
ATOM 656 C C . CYS A 1 83 ? 9.628 2.274 -0.351 1.00 90.12 83 CYS A C 1
ATOM 658 O O . CYS A 1 83 ? 10.133 1.404 0.368 1.00 90.12 83 CYS A O 1
ATOM 660 N N . LYS A 1 84 ? 10.123 3.508 -0.441 1.00 89.25 84 LYS A N 1
ATOM 661 C CA . LYS A 1 84 ? 11.275 3.976 0.339 1.00 89.25 84 LYS A CA 1
ATOM 662 C C . LYS A 1 84 ? 10.890 4.533 1.707 1.00 89.25 84 LYS A C 1
ATOM 664 O O . LYS A 1 84 ? 11.777 4.727 2.533 1.00 89.25 84 LYS A O 1
ATOM 669 N N . GLN A 1 85 ? 9.606 4.802 1.934 1.00 84.81 85 GLN A N 1
ATOM 670 C CA . GLN A 1 85 ? 9.095 5.409 3.160 1.00 84.81 85 GLN A CA 1
ATOM 671 C C . GLN A 1 85 ? 8.038 4.517 3.810 1.00 84.81 85 GLN A C 1
ATOM 673 O O . GLN A 1 85 ? 7.296 3.821 3.113 1.00 84.81 85 GLN A O 1
ATOM 678 N N . THR A 1 86 ? 7.945 4.598 5.137 1.00 83.31 86 THR A N 1
ATOM 679 C CA . THR A 1 86 ? 6.843 4.003 5.892 1.00 83.31 86 THR A CA 1
ATOM 680 C C . THR A 1 86 ? 5.560 4.772 5.632 1.00 83.31 86 THR A C 1
ATOM 682 O O . THR A 1 86 ? 5.506 5.990 5.801 1.00 83.31 86 THR A O 1
ATOM 685 N N . ILE A 1 87 ? 4.513 4.051 5.261 1.00 86.00 87 ILE A N 1
ATOM 686 C CA . ILE A 1 87 ? 3.158 4.564 5.144 1.00 86.00 87 ILE A CA 1
ATOM 687 C C . ILE A 1 87 ? 2.457 4.297 6.477 1.00 86.00 87 ILE A C 1
ATOM 689 O O . ILE A 1 87 ? 2.267 3.146 6.845 1.00 86.00 87 ILE A O 1
ATOM 693 N N . SER A 1 88 ? 2.050 5.341 7.193 1.00 83.50 88 SER A N 1
ATOM 694 C CA . SER A 1 88 ? 1.201 5.203 8.384 1.00 83.50 88 SER A CA 1
ATOM 695 C C . SER A 1 88 ? -0.205 5.706 8.066 1.00 83.50 88 SER A C 1
ATOM 697 O O . SER A 1 88 ? -0.378 6.812 7.539 1.00 83.50 88 SER A O 1
ATOM 699 N N . ILE A 1 89 ? -1.212 4.887 8.363 1.00 81.38 89 ILE A N 1
ATOM 700 C CA . ILE A 1 89 ? -2.631 5.203 8.169 1.00 81.38 89 ILE A CA 1
ATOM 701 C C . ILE A 1 89 ? -3.432 4.879 9.433 1.00 81.38 89 ILE A C 1
ATOM 703 O O . ILE A 1 89 ? -3.051 4.009 10.212 1.00 81.38 89 ILE A O 1
ATOM 707 N N . VAL A 1 90 ? -4.554 5.575 9.616 1.00 79.38 90 VAL A N 1
ATOM 708 C CA . VAL A 1 90 ? -5.493 5.357 10.724 1.00 79.38 90 VAL A CA 1
ATOM 709 C C . VAL A 1 90 ? -6.830 4.895 10.149 1.00 79.38 90 VAL A C 1
ATOM 711 O O . VAL A 1 90 ? -7.391 5.572 9.286 1.00 79.38 90 VAL A O 1
ATOM 714 N N . GLY A 1 91 ? -7.343 3.765 10.628 1.00 76.19 91 GLY A N 1
ATOM 715 C CA . GLY A 1 91 ? -8.622 3.186 10.228 1.00 76.19 91 GLY A CA 1
ATOM 716 C C . GLY A 1 91 ? -8.504 1.883 9.437 1.00 76.19 91 GLY A C 1
ATOM 717 O O . GLY A 1 91 ? -7.430 1.313 9.253 1.00 76.19 91 GLY A O 1
ATOM 718 N N . THR A 1 92 ? -9.651 1.379 8.984 1.00 81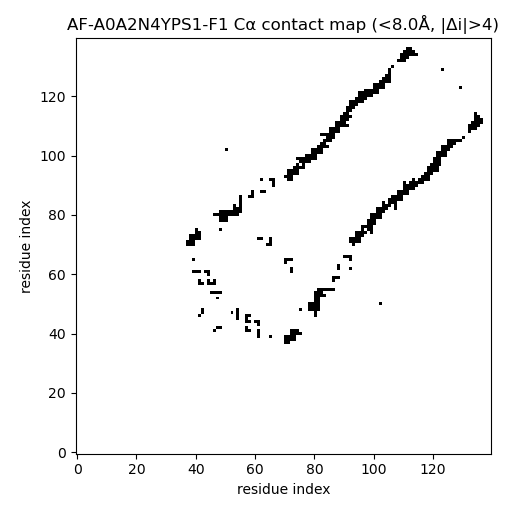.81 92 THR A N 1
ATOM 719 C CA . THR A 1 92 ? -9.764 0.047 8.380 1.00 81.81 92 THR A CA 1
ATOM 720 C C . THR A 1 92 ? -9.466 0.051 6.881 1.00 81.81 92 THR A C 1
ATOM 722 O O . THR A 1 92 ? -10.115 0.770 6.122 1.00 81.81 92 THR A O 1
ATOM 725 N N . ILE A 1 93 ? -8.577 -0.836 6.428 1.00 84.31 93 ILE A N 1
ATOM 726 C CA . ILE A 1 93 ? -8.291 -1.060 5.001 1.00 84.31 93 ILE A CA 1
ATOM 727 C C . ILE A 1 93 ? -8.657 -2.468 4.544 1.00 84.31 93 ILE A C 1
ATOM 729 O O . ILE A 1 93 ? -8.591 -3.429 5.303 1.00 84.31 93 ILE A O 1
ATOM 733 N N . LYS A 1 94 ? -9.008 -2.613 3.267 1.00 88.62 94 LYS A N 1
ATOM 734 C CA . LYS A 1 94 ? -9.200 -3.921 2.631 1.00 88.62 94 LYS A CA 1
ATOM 735 C C . LYS A 1 94 ? -8.399 -3.977 1.346 1.00 88.62 94 LYS A C 1
ATOM 737 O O . LYS A 1 94 ? -8.745 -3.294 0.383 1.00 88.62 94 LYS A O 1
ATOM 742 N N . VAL A 1 95 ? -7.343 -4.779 1.337 1.00 88.94 95 VAL A N 1
ATOM 743 C CA . VAL A 1 95 ? -6.342 -4.799 0.270 1.00 88.94 95 VAL A CA 1
ATOM 744 C C . VAL A 1 95 ? -6.226 -6.188 -0.343 1.00 88.94 95 VAL A C 1
ATOM 746 O O . VAL A 1 95 ? -6.072 -7.184 0.360 1.00 88.94 95 VAL A O 1
ATOM 749 N N . ASN A 1 96 ? -6.246 -6.245 -1.672 1.00 88.94 96 ASN A N 1
ATOM 750 C CA . ASN A 1 96 ? -5.821 -7.408 -2.439 1.00 88.94 96 ASN A CA 1
ATOM 751 C C . ASN A 1 96 ? -4.561 -7.061 -3.238 1.00 88.94 96 ASN A C 1
ATOM 753 O O . ASN A 1 96 ? -4.626 -6.332 -4.226 1.00 88.94 96 ASN A O 1
ATOM 757 N N . ALA A 1 97 ? -3.428 -7.606 -2.813 1.00 88.75 97 ALA A N 1
ATOM 758 C CA . ALA A 1 97 ? -2.128 -7.464 -3.446 1.00 88.75 97 ALA A CA 1
ATOM 759 C C . ALA A 1 97 ? -1.666 -8.729 -4.196 1.00 88.75 97 ALA A C 1
ATOM 761 O O . ALA A 1 97 ? -0.492 -8.860 -4.542 1.00 88.75 97 ALA A O 1
ATOM 762 N N . THR A 1 98 ? -2.560 -9.691 -4.439 1.00 85.25 98 THR A N 1
ATOM 763 C CA . THR A 1 98 ? -2.225 -10.960 -5.108 1.00 85.25 98 THR A CA 1
ATOM 764 C C . THR A 1 98 ? -1.532 -10.719 -6.449 1.00 85.25 98 THR A C 1
ATOM 766 O O . THR A 1 98 ? -2.011 -9.953 -7.278 1.00 85.25 98 THR A O 1
ATOM 769 N N . GLY A 1 99 ? -0.382 -11.367 -6.651 1.00 82.44 99 GLY A N 1
ATOM 770 C CA . GLY A 1 99 ? 0.416 -11.236 -7.872 1.00 82.44 99 GLY A CA 1
ATOM 771 C C . GLY A 1 99 ? 1.270 -9.966 -7.966 1.00 82.44 99 GLY A C 1
ATOM 772 O O . GLY A 1 99 ? 2.074 -9.872 -8.890 1.00 82.44 99 GLY A O 1
ATOM 773 N N . ALA A 1 100 ? 1.155 -9.013 -7.038 1.00 92.62 100 ALA A N 1
ATOM 774 C CA . ALA A 1 100 ? 2.025 -7.839 -6.978 1.00 92.62 100 ALA A CA 1
ATOM 775 C C . ALA A 1 100 ? 3.274 -8.098 -6.120 1.00 92.62 100 ALA A C 1
ATOM 777 O O . ALA A 1 100 ? 3.283 -8.959 -5.238 1.00 92.62 100 ALA A O 1
ATOM 778 N N . THR A 1 101 ? 4.334 -7.327 -6.354 1.00 91.06 101 THR A N 1
ATOM 779 C CA . THR A 1 101 ? 5.528 -7.277 -5.500 1.00 91.06 101 THR A CA 1
ATOM 780 C C . THR A 1 101 ? 5.636 -5.905 -4.849 1.00 91.06 101 THR A C 1
ATOM 782 O O . THR A 1 101 ? 5.544 -4.890 -5.532 1.00 91.06 101 THR A O 1
ATOM 785 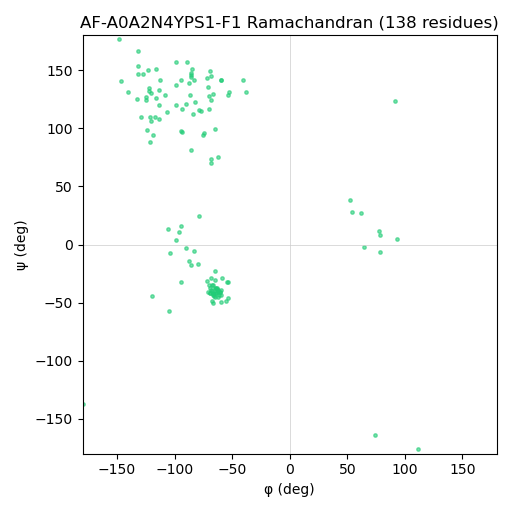N N . ILE A 1 102 ? 5.884 -5.863 -3.547 1.00 90.56 102 ILE A N 1
ATOM 786 C CA . ILE A 1 102 ? 6.133 -4.638 -2.785 1.00 90.56 102 ILE A CA 1
ATOM 787 C C . ILE A 1 102 ? 7.584 -4.689 -2.321 1.00 90.56 102 ILE A C 1
ATOM 789 O O . ILE A 1 102 ? 7.996 -5.627 -1.641 1.00 90.56 102 ILE A O 1
ATOM 793 N N . ILE A 1 103 ? 8.377 -3.709 -2.738 1.00 89.88 103 ILE A N 1
ATOM 794 C CA . ILE A 1 103 ? 9.811 -3.620 -2.480 1.00 89.88 103 ILE A CA 1
ATOM 795 C C . ILE A 1 103 ? 10.025 -2.527 -1.439 1.00 89.88 103 ILE A C 1
ATOM 797 O O . ILE A 1 103 ? 9.793 -1.361 -1.733 1.00 89.88 103 ILE A O 1
ATOM 801 N N . SER A 1 104 ? 10.490 -2.870 -0.242 1.00 85.19 104 SER A N 1
ATOM 802 C CA . SER A 1 104 ? 10.785 -1.881 0.800 1.00 85.19 104 SER A CA 1
ATOM 803 C C . SER A 1 104 ? 11.968 -2.320 1.653 1.00 85.19 104 SER A C 1
ATOM 805 O O . SER A 1 104 ? 12.104 -3.497 1.963 1.00 85.19 104 SER A O 1
ATOM 807 N N . ASN A 1 105 ? 12.839 -1.387 2.038 1.00 75.81 105 ASN A N 1
ATOM 808 C CA . ASN A 1 105 ? 14.036 -1.680 2.840 1.00 75.81 105 AS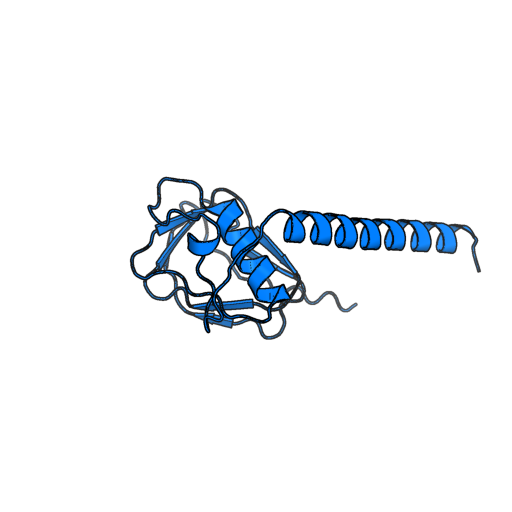N A CA 1
ATOM 809 C C . ASN A 1 105 ? 13.819 -1.492 4.355 1.00 75.81 105 ASN A C 1
ATOM 811 O O . ASN A 1 105 ? 14.790 -1.404 5.108 1.00 75.81 105 ASN A O 1
ATOM 815 N N . GLY A 1 106 ? 12.565 -1.424 4.802 1.00 67.75 106 GLY A N 1
ATOM 816 C CA . GLY A 1 106 ? 12.205 -1.214 6.200 1.00 67.75 106 GLY A CA 1
ATOM 817 C C . GLY A 1 106 ? 10.696 -1.193 6.389 1.00 67.75 106 GLY A C 1
ATOM 818 O O . GLY A 1 106 ? 9.988 -2.015 5.794 1.00 67.75 106 GLY A O 1
ATOM 819 N N . ASN A 1 107 ? 10.215 -0.251 7.211 1.00 70.25 107 ASN A N 1
ATOM 820 C CA . ASN A 1 107 ? 8.791 -0.149 7.470 1.00 70.25 107 ASN A CA 1
ATOM 821 C C . ASN A 1 107 ? 8.005 0.310 6.217 1.00 70.25 107 ASN A C 1
ATOM 823 O O . ASN A 1 107 ? 8.355 1.311 5.613 1.00 70.25 107 ASN A O 1
ATOM 827 N N . PHE A 1 108 ? 6.997 -0.447 5.778 1.00 76.12 108 PHE A N 1
ATOM 828 C CA . PHE A 1 108 ? 6.205 -0.253 4.567 1.00 76.12 108 PHE A CA 1
ATOM 829 C C . PHE A 1 108 ? 4.847 0.299 4.958 1.00 76.12 108 PHE A C 1
ATOM 831 O O . PHE A 1 108 ? 4.493 1.367 4.479 1.00 76.12 108 PHE A O 1
ATOM 838 N N . LEU A 1 109 ? 4.106 -0.403 5.823 1.00 79.88 109 LEU A N 1
ATOM 839 C CA . LEU A 1 109 ? 2.760 -0.006 6.219 1.00 79.88 109 LEU A CA 1
ATOM 840 C C . LEU A 1 109 ? 2.509 -0.240 7.711 1.00 79.88 109 LEU A C 1
ATOM 842 O O . LEU A 1 109 ? 2.724 -1.334 8.225 1.00 79.88 109 LEU A O 1
ATOM 846 N N . GLU A 1 110 ? 1.985 0.784 8.369 1.00 76.25 110 GLU A N 1
ATOM 847 C CA . GLU A 1 110 ? 1.483 0.780 9.739 1.00 76.25 110 GLU A CA 1
ATOM 848 C C . GLU A 1 110 ? 0.002 1.189 9.728 1.00 76.25 110 GLU A C 1
ATOM 850 O O . GLU A 1 110 ? -0.361 2.188 9.102 1.00 76.25 110 GLU A O 1
ATOM 855 N N . VAL A 1 111 ? -0.858 0.407 10.393 1.00 70.50 111 VAL A N 1
ATOM 856 C CA . VAL A 1 111 ? -2.317 0.608 10.390 1.00 70.50 111 VAL A CA 1
ATOM 857 C C . VAL A 1 111 ? -2.831 0.756 11.821 1.00 70.50 111 VAL A C 1
ATOM 859 O O . VAL A 1 111 ? -3.083 -0.220 12.524 1.00 70.50 111 VAL A O 1
ATOM 862 N N . ILE A 1 112 ? -3.029 1.995 12.244 1.00 66.06 112 ILE A N 1
ATOM 863 C CA . ILE A 1 112 ? -3.524 2.355 13.577 1.00 66.06 112 ILE A CA 1
ATOM 864 C C . ILE A 1 112 ? -5.056 2.252 13.583 1.00 66.06 112 ILE A C 1
ATOM 866 O O . ILE A 1 112 ? -5.694 2.585 12.586 1.00 66.06 112 ILE A O 1
ATOM 870 N N . ASP A 1 113 ? -5.666 1.770 14.672 1.00 63.53 113 ASP A N 1
ATOM 871 C CA . ASP A 1 113 ? -7.126 1.573 14.788 1.00 63.53 113 ASP A CA 1
ATOM 872 C C . ASP A 1 113 ? -7.744 0.723 13.656 1.00 63.53 113 ASP A C 1
ATOM 874 O O . ASP A 1 113 ? -8.917 0.842 13.298 1.00 63.53 113 ASP A O 1
ATOM 878 N N . GLY A 1 114 ? -6.948 -0.175 13.074 1.00 64.25 114 GLY A N 1
ATOM 879 C CA . GLY A 1 114 ? -7.297 -0.934 11.875 1.00 64.25 114 GLY A CA 1
ATOM 880 C C . GLY A 1 114 ? -8.216 -2.134 12.089 1.00 64.25 114 GLY A C 1
ATOM 881 O O . GLY A 1 114 ? -8.150 -3.071 11.290 1.00 64.25 114 GLY A O 1
ATOM 882 N N . ALA A 1 115 ? -9.030 -2.181 13.147 1.00 72.56 115 ALA A N 1
ATOM 883 C CA . ALA A 1 115 ? -9.883 -3.338 13.425 1.00 72.56 115 ALA A CA 1
ATOM 884 C C . ALA A 1 115 ? -10.744 -3.705 12.198 1.00 72.56 115 ALA A C 1
ATOM 886 O O . ALA A 1 115 ? -11.355 -2.847 11.558 1.00 72.56 115 ALA A O 1
ATOM 887 N N . GLY A 1 116 ? -10.746 -4.992 11.837 1.00 73.19 116 GLY A N 1
ATOM 888 C CA . GLY A 1 116 ? -11.429 -5.492 10.640 1.00 73.19 116 GLY A CA 1
ATOM 889 C C . GLY A 1 116 ? -10.700 -5.237 9.315 1.00 73.19 116 GLY A C 1
ATOM 890 O O . GLY A 1 116 ? -11.312 -5.424 8.260 1.00 73.19 116 GLY A O 1
ATOM 891 N N . SER A 1 117 ? -9.431 -4.804 9.338 1.00 79.69 117 SER A N 1
ATOM 892 C CA . SER A 1 117 ? -8.660 -4.672 8.099 1.00 79.69 117 SER A CA 1
ATOM 893 C C . SER A 1 117 ? -8.303 -6.038 7.541 1.00 79.69 117 SER A C 1
ATOM 895 O O . SER A 1 117 ? -7.959 -6.957 8.282 1.00 79.69 117 SER A O 1
ATOM 897 N N . GLU A 1 118 ? -8.325 -6.142 6.221 1.00 83.25 118 GLU A N 1
ATOM 898 C CA . GLU A 1 118 ? -8.016 -7.360 5.485 1.00 83.25 118 GLU A CA 1
ATOM 899 C C . GLU A 1 118 ? -6.870 -7.080 4.516 1.00 83.25 118 GLU A C 1
ATOM 901 O O . GLU A 1 118 ? -6.888 -6.085 3.790 1.00 83.25 118 GLU A O 1
ATOM 906 N N . TRP A 1 119 ? -5.894 -7.983 4.469 1.00 85.81 119 TRP A N 1
ATOM 907 C CA . TRP A 1 119 ? -4.821 -7.950 3.484 1.00 85.81 119 TRP A CA 1
ATOM 908 C C . TRP A 1 119 ? -4.640 -9.336 2.876 1.00 85.81 119 TRP A C 1
ATOM 910 O O . TRP A 1 119 ? -4.425 -10.312 3.593 1.00 85.81 119 TRP A O 1
ATOM 920 N N . VAL A 1 120 ? -4.713 -9.425 1.550 1.00 82.50 120 VAL A N 1
ATOM 921 C CA . VAL A 1 120 ? -4.592 -10.685 0.811 1.00 82.50 120 VAL A CA 1
ATOM 922 C C . VAL A 1 120 ? -3.481 -10.581 -0.224 1.00 82.50 120 VAL A C 1
ATOM 924 O O . VAL A 1 120 ? -3.532 -9.726 -1.102 1.00 82.50 120 VAL A O 1
ATOM 927 N N . GLY A 1 121 ? -2.512 -11.495 -0.169 1.00 80.25 121 GLY A N 1
ATOM 928 C CA . GLY A 1 121 ? -1.450 -11.610 -1.169 1.00 80.25 121 GLY A CA 1
ATOM 929 C C . GLY A 1 121 ? -0.379 -10.516 -1.090 1.00 80.25 121 GLY A C 1
ATOM 930 O O . GLY A 1 121 ? -0.248 -9.809 -0.093 1.00 80.25 121 GLY A O 1
ATOM 931 N N . GLY A 1 122 ? 0.395 -10.392 -2.168 1.00 77.56 122 GLY A N 1
ATOM 932 C CA . GLY A 1 122 ? 1.541 -9.490 -2.265 1.00 77.56 122 GLY A CA 1
ATOM 933 C C . GLY A 1 122 ? 2.836 -10.171 -1.837 1.00 77.56 122 GLY A C 1
ATOM 934 O O . GLY A 1 122 ? 2.952 -10.683 -0.727 1.00 77.56 122 GLY A O 1
ATOM 935 N N . LEU A 1 123 ? 3.826 -10.178 -2.727 1.00 80.50 123 LEU A N 1
ATOM 936 C CA . LEU A 1 123 ? 5.179 -10.596 -2.386 1.00 80.50 123 LEU A CA 1
ATOM 937 C C . LEU A 1 123 ? 5.925 -9.407 -1.783 1.00 80.50 123 LEU A C 1
ATOM 939 O O . LEU A 1 123 ? 6.235 -8.447 -2.485 1.00 80.50 123 LEU A O 1
ATOM 943 N N . LEU A 1 124 ? 6.252 -9.485 -0.497 1.00 75.94 124 LEU A N 1
ATOM 944 C CA . LEU A 1 124 ? 7.118 -8.507 0.154 1.00 75.94 124 LEU A CA 1
ATOM 945 C C . LEU A 1 124 ? 8.583 -8.858 -0.120 1.00 75.94 124 LEU A C 1
ATOM 947 O O . LEU A 1 124 ? 9.043 -9.953 0.203 1.00 75.94 124 LEU A O 1
ATOM 951 N N . LYS A 1 125 ? 9.322 -7.921 -0.713 1.00 74.88 125 LYS A N 1
ATOM 952 C CA . LYS A 1 125 ? 10.759 -8.034 -0.963 1.00 74.88 125 LYS A CA 1
ATOM 953 C C . LYS A 1 125 ? 11.491 -6.952 -0.177 1.00 74.88 125 LYS A C 1
ATOM 955 O O . LYS A 1 125 ? 11.415 -5.776 -0.524 1.00 74.88 125 LYS A O 1
ATOM 960 N N . ALA A 1 126 ? 12.224 -7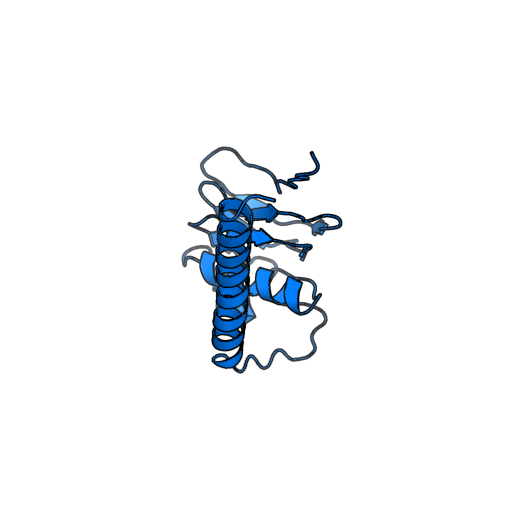.366 0.850 1.00 69.31 126 ALA A N 1
ATOM 961 C CA . ALA A 1 126 ? 13.023 -6.481 1.687 1.00 69.31 126 ALA A CA 1
ATOM 962 C C . ALA A 1 126 ? 14.473 -6.967 1.788 1.00 69.31 126 ALA A C 1
ATOM 964 O O . ALA A 1 126 ? 14.730 -8.170 1.765 1.00 69.31 126 ALA A O 1
ATOM 965 N N . ALA A 1 127 ? 15.422 -6.030 1.886 1.00 57.00 127 ALA A N 1
ATOM 966 C CA . ALA A 1 127 ? 16.826 -6.340 2.175 1.00 57.00 127 ALA A CA 1
ATOM 967 C C . ALA A 1 127 ? 17.085 -6.600 3.677 1.00 57.00 127 ALA A C 1
ATOM 969 O O . ALA A 1 127 ? 18.108 -7.179 4.034 1.00 57.00 127 ALA A O 1
ATOM 970 N N . SER A 1 128 ? 16.164 -6.193 4.556 1.00 47.00 128 SER A N 1
ATOM 971 C CA . SER A 1 128 ? 16.202 -6.378 6.013 1.00 47.00 128 SER A CA 1
ATOM 972 C C . SER A 1 128 ? 14.858 -6.938 6.519 1.00 47.00 128 SER A C 1
ATOM 974 O O . SER A 1 128 ? 13.902 -7.021 5.751 1.00 47.00 128 SER A O 1
ATOM 976 N N . LYS A 1 129 ? 14.822 -7.424 7.774 1.00 39.56 129 LYS A N 1
ATOM 977 C CA . LYS A 1 129 ? 13.748 -8.256 8.370 1.00 39.56 129 LYS A CA 1
ATOM 978 C C . LYS A 1 129 ? 12.320 -7.858 7.922 1.00 39.56 129 LYS A C 1
ATOM 980 O O . LYS A 1 129 ? 11.963 -6.688 8.046 1.00 39.56 129 LYS A O 1
ATOM 985 N N . PRO A 1 130 ? 11.479 -8.819 7.493 1.00 40.31 130 PRO A N 1
ATOM 986 C CA . PRO A 1 130 ? 10.078 -8.550 7.174 1.00 40.31 130 PRO A CA 1
ATOM 987 C C . PRO A 1 130 ? 9.310 -8.210 8.456 1.00 40.31 130 PRO A C 1
ATOM 989 O O . PRO A 1 130 ? 9.590 -8.799 9.503 1.00 40.31 130 PRO A O 1
ATOM 992 N N . TYR A 1 131 ? 8.328 -7.311 8.398 1.00 50.62 131 TYR A N 1
ATOM 993 C CA . TYR A 1 131 ? 7.395 -7.135 9.514 1.00 50.62 131 TYR A CA 1
ATOM 994 C C . TYR A 1 131 ? 5.990 -6.708 9.051 1.00 50.62 131 TYR A C 1
ATOM 996 O O . TYR A 1 131 ? 5.671 -6.568 7.870 1.00 50.62 131 TYR A O 1
ATOM 1004 N N . THR A 1 132 ? 5.183 -6.642 10.097 1.00 46.59 132 THR A N 1
ATOM 1005 C CA . THR A 1 132 ? 3.768 -6.878 10.320 1.00 46.59 132 THR A CA 1
ATOM 1006 C C . THR A 1 132 ? 2.885 -5.673 9.993 1.00 46.59 132 THR A C 1
ATOM 1008 O O . THR A 1 132 ? 3.284 -4.535 10.215 1.00 46.59 132 THR A O 1
ATOM 1011 N N . ILE A 1 133 ? 1.635 -5.924 9.586 1.00 51.47 133 ILE A N 1
ATOM 1012 C CA . ILE A 1 133 ? 0.541 -4.967 9.808 1.00 51.47 133 ILE A CA 1
ATOM 1013 C C . ILE A 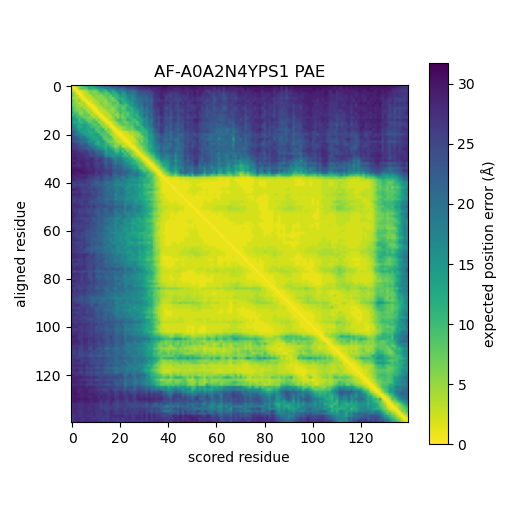1 133 ? 0.355 -4.867 11.329 1.00 51.47 133 ILE A C 1
ATOM 1015 O O . ILE A 1 133 ? -0.207 -5.771 11.947 1.00 51.47 133 ILE A O 1
ATOM 1019 N N . THR A 1 134 ? 0.898 -3.827 11.957 1.00 45.66 134 THR A N 1
ATOM 1020 C CA . THR A 1 134 ? 0.722 -3.604 13.397 1.00 45.66 134 THR A CA 1
ATOM 1021 C C . THR A 1 134 ? -0.673 -3.044 13.636 1.00 45.66 134 THR A C 1
ATOM 1023 O O . THR A 1 134 ? -0.955 -1.942 13.188 1.00 45.66 134 THR A O 1
ATOM 1026 N N . TYR A 1 135 ? -1.529 -3.791 14.335 1.00 48.66 135 TYR A N 1
ATOM 1027 C CA . TYR A 1 135 ? -2.812 -3.304 14.841 1.00 48.66 135 TYR A CA 1
ATOM 1028 C C . TYR A 1 135 ? -2.604 -2.838 16.283 1.00 48.66 135 TYR A C 1
ATOM 1030 O O . TYR A 1 135 ? -2.567 -3.664 17.196 1.00 48.66 135 TYR A O 1
ATOM 1038 N N . THR A 1 136 ? -2.422 -1.541 16.512 1.00 44.88 136 THR A N 1
ATOM 1039 C CA . THR A 1 136 ? -2.421 -1.004 17.877 1.00 44.88 136 THR A CA 1
ATOM 1040 C C . THR A 1 136 ? -3.866 -0.859 18.357 1.00 44.88 136 THR A C 1
ATOM 1042 O O . THR A 1 136 ? -4.654 -0.117 17.780 1.00 44.88 136 THR A O 1
ATOM 1045 N N . GLN A 1 137 ? -4.233 -1.619 19.392 1.00 47.59 137 GLN A N 1
ATOM 1046 C CA . GLN A 1 137 ? -5.364 -1.295 20.262 1.00 47.59 137 GLN A CA 1
ATOM 1047 C C . GLN A 1 137 ? -4.806 -0.508 21.447 1.00 47.59 137 GLN A C 1
ATOM 1049 O O . GLN A 1 137 ? -4.337 -1.116 22.406 1.00 47.59 137 GLN A O 1
ATOM 1054 N N . ASP A 1 138 ? -4.865 0.821 21.407 1.00 41.75 138 ASP A N 1
ATOM 1055 C CA . ASP A 1 138 ? -4.665 1.620 22.620 1.00 41.75 138 ASP A CA 1
ATOM 1056 C C . ASP A 1 138 ? -6.007 1.730 23.354 1.00 41.75 138 ASP A C 1
ATOM 1058 O O . ASP A 1 138 ? -6.751 2.696 23.205 1.00 41.75 138 ASP A O 1
ATOM 1062 N N . TRP A 1 139 ? -6.352 0.693 24.123 1.00 50.12 139 TRP A N 1
ATOM 1063 C CA . TRP A 1 139 ? -7.361 0.791 25.182 1.00 50.12 139 TRP A CA 1
ATOM 1064 C C . TRP A 1 139 ? -6.717 0.412 26.516 1.00 50.12 139 TRP A C 1
ATOM 1066 O O . TRP A 1 139 ? -6.766 -0.743 26.941 1.00 50.12 139 TRP A O 1
ATOM 1076 N N . SER A 1 140 ? -6.139 1.411 27.184 1.00 37.91 140 SER A N 1
ATOM 1077 C CA . SER A 1 140 ? -6.035 1.468 28.647 1.00 37.91 140 SER A CA 1
ATOM 1078 C C . SER A 1 140 ? -6.032 2.914 29.120 1.00 37.91 140 SER A C 1
ATOM 1080 O O . SER A 1 140 ? -5.106 3.644 28.700 1.00 37.91 140 SER A O 1
#

Radius of gyration: 17.3 Å; Cα contacts (8 Å, |Δi|>4): 248; chains: 1; bounding box: 34×38×50 Å

Foldseek 3Di:
DDPVVVVVVVVVVVVVVVVVVVVVVVVVVDPQPPPPDLEFELVSQPFPLAQPDASLVSVLVSFAVCFVVVHAYEYDACGEHEHADAREDEEAYEYEDANGEYEYADHHYEYEPHPPHHYHHYHYHYPDDDDDNDYDDPDD

Sequence (140 aa):
MDLKKRFLLKALAANLIVSEALFKNLVWSAEFSVEDRTYLYPEDFGAKGNGLIDDSAALADCLRVSILMKKKVRFKESAKYLCKQTISIVGTIKVNATGATIISNGNFLEVIDGAGSEWVGGLLKAASKPYTITYTQDWS

Solvent-accessible surface area (backbone atoms only — not comparable to full-atom values): 7820 Å² total; per-residue (Å²): 136,64,70,67,61,57,52,52,53,52,54,54,50,49,54,54,52,51,50,54,54,54,48,52,55,59,57,66,75,48,87,72,81,72,69,96,57,82,53,48,42,37,54,83,49,66,28,75,41,72,52,76,59,76,21,38,67,18,43,43,50,37,53,54,50,24,45,78,69,73,38,35,38,38,46,57,65,74,26,22,33,18,28,86,46,64,34,76,47,80,40,48,48,39,39,38,24,49,62,16,34,42,35,29,72,59,64,50,56,39,29,36,61,21,74,87,46,44,79,39,69,44,46,79,47,54,90,46,83,87,85,63,81,48,67,55,80,90,82,132

Nearest PDB structures (foldseek):
  6f7k-assembly1_A  TM=7.822E-01  e=1.375E-01  Salmonella phage Det7
  5zru-assembly1_A  TM=8.177E-01  e=1.027E-01  Niallia circulans
  6e0v-assembly1_A  TM=7.067E-01  e=5.730E-02  Escherichia phage phi92
  8oq1-assembly1_A  TM=7.547E-01  e=2.134E+00  Acinetobacter phage vB_AbaP_APK14

pLDDT: mean 71.71, std 20.56, range [37.03, 96.5]